Protein AF-A0A358L427-F1 (afdb_monomer_lite)

Secondary structure (DSSP, 8-state):
-----------------------HHHHHHHHHHHHHHHHT-SS-GGGEEEEEEEEEETTEEEEEEEE--BTTB-S-TT---EEEEEEEETTT-

Foldseek 3Di:
DDDDDDDDDDDDDDDDDDDPDDDLQNVVQVVVLCVCVVVVVDVDSVQWDWDWDPPPDPQWIKIWIWGHDDDPGDDDNVDIHTPDIDIDGSVPD

Structure (mmCIF, N/CA/C/O backbone):
data_AF-A0A358L427-F1
#
_entry.id   AF-A0A358L427-F1
#
loop_
_atom_site.group_PDB
_atom_site.id
_atom_site.type_symbol
_atom_site.label_atom_id
_atom_site.label_alt_id
_atom_site.label_comp_id
_atom_site.label_asym_id
_atom_site.label_entity_id
_atom_site.label_seq_id
_atom_site.pdbx_PDB_ins_code
_atom_site.Cartn_x
_atom_site.Cartn_y
_atom_site.Cartn_z
_atom_site.occupancy
_atom_site.B_iso_or_equiv
_atom_site.auth_seq_id
_atom_site.auth_comp_id
_atom_site.auth_asym_id
_atom_site.auth_atom_id
_atom_site.pdbx_PDB_model_num
ATOM 1 N N . MET A 1 1 ? 20.202 63.231 41.711 1.00 41.53 1 MET A N 1
ATOM 2 C CA . MET A 1 1 ? 18.860 62.699 41.374 1.00 41.53 1 MET A CA 1
ATOM 3 C C . MET A 1 1 ? 18.674 62.739 39.869 1.00 41.53 1 MET A C 1
ATOM 5 O O . MET A 1 1 ? 18.838 63.818 39.316 1.00 41.53 1 MET A O 1
ATOM 9 N N . LYS A 1 2 ? 18.353 61.592 39.255 1.00 43.03 2 LYS A N 1
ATOM 10 C CA . LYS A 1 2 ? 17.512 61.390 38.052 1.00 43.03 2 LYS A CA 1
ATOM 11 C C . LYS A 1 2 ? 17.887 60.038 37.443 1.00 43.03 2 LYS A C 1
ATOM 13 O O . LYS A 1 2 ? 18.827 59.932 36.668 1.00 43.03 2 LYS A O 1
ATOM 18 N N . ILE A 1 3 ? 17.172 58.999 37.863 1.00 53.38 3 ILE A N 1
ATOM 19 C CA . ILE A 1 3 ? 17.256 57.673 37.251 1.00 53.38 3 ILE A CA 1
ATOM 20 C C . ILE A 1 3 ? 16.207 57.681 36.140 1.00 53.38 3 ILE A C 1
ATOM 22 O O . ILE A 1 3 ? 15.009 57.636 36.417 1.00 53.38 3 ILE A O 1
ATOM 26 N N . LEU A 1 4 ? 16.651 57.845 34.897 1.00 48.75 4 LEU A N 1
ATOM 27 C CA . LEU A 1 4 ? 15.782 57.837 33.725 1.00 48.75 4 LEU A CA 1
ATOM 28 C C . LEU A 1 4 ? 15.468 56.373 33.377 1.00 48.75 4 LEU A C 1
ATOM 30 O O . LEU A 1 4 ? 16.303 55.670 32.815 1.00 48.75 4 LEU A O 1
ATOM 34 N N . LYS A 1 5 ? 14.286 55.887 33.769 1.00 55.22 5 LYS A N 1
ATOM 35 C CA . LYS A 1 5 ? 13.795 54.554 33.390 1.00 55.22 5 LYS A CA 1
ATOM 36 C C . LYS A 1 5 ? 13.258 54.609 31.960 1.00 55.22 5 LYS A C 1
ATOM 38 O O . LYS A 1 5 ? 12.151 55.085 31.734 1.00 55.22 5 LYS A O 1
ATOM 43 N N . SER A 1 6 ? 14.056 54.128 31.011 1.00 51.72 6 SER A N 1
ATOM 44 C CA . SER A 1 6 ? 13.619 53.869 29.639 1.00 51.72 6 SER A CA 1
ATOM 45 C C . SER A 1 6 ? 12.874 52.532 29.609 1.00 51.72 6 SER A C 1
ATOM 47 O O . SER A 1 6 ? 13.481 51.480 29.801 1.00 51.72 6 SER A O 1
ATOM 49 N N . PHE A 1 7 ? 11.551 52.568 29.445 1.00 59.62 7 PHE A N 1
ATOM 50 C CA . PHE A 1 7 ? 10.746 51.371 29.205 1.00 59.62 7 PHE A CA 1
ATOM 51 C C . PHE A 1 7 ? 10.775 51.059 27.707 1.00 59.62 7 PHE A C 1
ATOM 53 O O . PHE A 1 7 ? 10.092 51.704 26.915 1.00 59.62 7 PHE A O 1
ATOM 60 N N . LEU A 1 8 ? 11.590 50.078 27.325 1.00 53.31 8 LEU A N 1
ATOM 61 C CA . LEU A 1 8 ? 11.621 49.533 25.974 1.00 53.31 8 LEU A CA 1
ATOM 62 C C . LEU A 1 8 ? 10.490 48.496 25.852 1.00 53.31 8 LEU A C 1
ATOM 64 O O . LEU A 1 8 ? 10.577 47.405 26.414 1.00 53.31 8 LEU A O 1
ATOM 68 N N . PHE A 1 9 ? 9.402 48.854 25.170 1.00 54.72 9 PHE A N 1
ATOM 69 C CA . PHE A 1 9 ? 8.310 47.934 24.844 1.00 54.72 9 PHE A CA 1
ATOM 70 C C . PHE A 1 9 ? 8.781 46.994 23.724 1.00 54.72 9 PHE A C 1
ATOM 72 O O . PHE A 1 9 ? 8.894 47.399 22.568 1.00 54.72 9 PHE A O 1
ATOM 79 N N . ALA A 1 10 ? 9.109 45.748 24.069 1.00 58.44 10 ALA A N 1
ATOM 80 C CA . ALA A 1 10 ? 9.456 44.719 23.096 1.00 58.44 10 ALA A CA 1
ATOM 81 C C . ALA A 1 10 ? 8.181 44.220 22.392 1.00 58.44 10 ALA A C 1
ATOM 83 O O . ALA A 1 10 ? 7.300 43.638 23.023 1.00 58.44 10 ALA A O 1
ATOM 84 N N . LEU A 1 11 ? 8.082 44.455 21.082 1.00 62.97 11 LEU A N 1
ATOM 85 C CA . LEU A 1 11 ? 7.065 43.863 20.210 1.00 62.97 11 LEU A CA 1
ATOM 86 C C . LEU A 1 11 ? 7.406 42.383 19.991 1.00 62.97 11 LEU A C 1
ATOM 88 O O . LEU A 1 11 ? 8.335 42.059 19.254 1.00 62.97 11 LEU A O 1
ATOM 92 N N . LEU A 1 12 ? 6.670 41.489 20.653 1.00 59.31 12 LEU A N 1
ATOM 93 C CA . LEU A 1 12 ? 6.747 40.050 20.405 1.00 59.31 12 LEU A CA 1
ATOM 94 C C . LEU A 1 12 ? 5.990 39.704 19.109 1.00 59.31 12 LEU A C 1
ATOM 96 O O . LEU A 1 12 ? 4.794 39.993 19.023 1.00 59.31 12 LEU A O 1
ATOM 100 N N . PRO A 1 13 ? 6.639 39.077 18.110 1.00 61.38 13 PRO A N 1
ATOM 101 C CA . PRO A 1 13 ? 5.948 38.590 16.927 1.00 61.38 13 PRO A CA 1
ATOM 102 C C . PRO A 1 13 ? 5.076 37.389 17.306 1.00 61.38 13 PRO A C 1
ATOM 104 O O . PRO A 1 13 ? 5.551 36.400 17.865 1.00 61.38 13 PRO A O 1
ATOM 107 N N . VAL A 1 14 ? 3.784 37.481 16.998 1.00 65.56 14 VAL A N 1
ATOM 108 C CA . VAL A 1 14 ? 2.829 36.383 17.169 1.00 65.56 14 VAL A CA 1
ATOM 109 C C . VAL A 1 14 ? 3.068 35.392 16.030 1.00 65.56 14 VAL A C 1
ATOM 111 O O . VAL A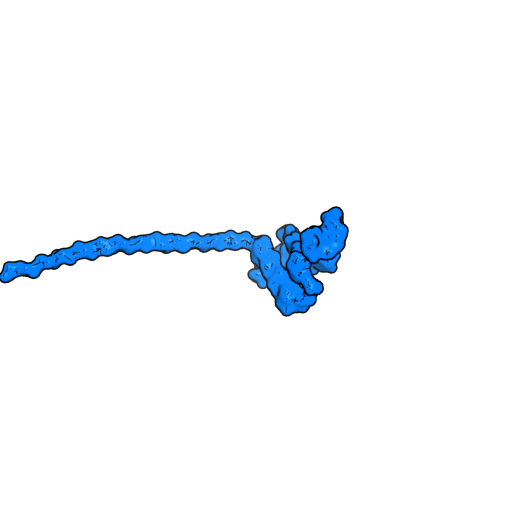 1 14 ? 2.669 35.630 14.892 1.00 65.56 14 VAL A O 1
ATOM 114 N N . ILE A 1 15 ? 3.780 34.304 16.311 1.00 70.56 15 ILE A N 1
ATOM 115 C CA . ILE A 1 15 ? 3.965 33.213 15.350 1.00 70.56 15 ILE A CA 1
ATOM 116 C C . ILE A 1 15 ? 2.643 32.440 15.302 1.00 70.56 15 ILE A C 1
ATOM 118 O O . ILE A 1 15 ? 2.317 31.702 16.229 1.00 70.56 15 ILE A O 1
ATOM 122 N N . SER A 1 16 ? 1.853 32.640 14.244 1.00 65.38 16 SER A N 1
ATOM 123 C CA . SER A 1 16 ? 0.726 31.751 13.944 1.00 65.38 16 SER A CA 1
ATOM 124 C C . SER A 1 16 ? 1.267 30.453 13.363 1.00 65.38 16 SER A C 1
ATOM 126 O O . SER A 1 16 ? 1.822 30.438 12.265 1.00 65.38 16 SER A O 1
ATOM 128 N N . PHE A 1 17 ? 1.101 29.364 14.107 1.00 62.59 17 PHE A N 1
ATOM 129 C CA . PHE A 1 17 ? 1.294 28.016 13.594 1.00 62.59 17 PHE A CA 1
ATOM 130 C C . PHE A 1 17 ? 0.043 27.630 12.802 1.00 62.59 17 PHE A C 1
ATOM 132 O O . PHE A 1 17 ? -1.010 27.370 13.381 1.00 62.59 17 PHE A O 1
ATOM 139 N N . TYR A 1 18 ? 0.146 27.619 11.475 1.00 63.38 18 TYR A N 1
ATOM 140 C CA . TYR A 1 18 ? -0.873 27.010 10.628 1.00 63.38 18 TYR A CA 1
ATOM 141 C C . TYR A 1 18 ? -0.679 25.495 10.701 1.00 63.38 18 TYR A C 1
ATOM 143 O O . TYR A 1 18 ? 0.326 24.974 10.221 1.00 63.38 18 TYR A O 1
ATOM 151 N N . VAL A 1 19 ? -1.610 24.788 11.340 1.00 62.19 19 VAL A N 1
ATOM 152 C CA . VAL A 1 19 ? -1.671 23.327 11.244 1.00 62.19 19 VAL A CA 1
ATOM 153 C C . VAL A 1 19 ? -2.280 22.999 9.886 1.00 62.19 19 VAL A C 1
ATOM 155 O O . VAL A 1 19 ? -3.434 23.343 9.629 1.00 62.19 19 VAL A O 1
ATOM 158 N N . ALA A 1 20 ? -1.497 22.379 9.002 1.00 60.91 20 ALA A N 1
ATOM 159 C CA . ALA A 1 20 ? -2.022 21.819 7.766 1.00 60.91 20 ALA A CA 1
ATOM 160 C C . ALA A 1 20 ? -2.997 20.691 8.128 1.00 60.91 20 ALA A C 1
ATOM 162 O O . ALA A 1 20 ? -2.635 19.749 8.833 1.00 60.91 20 ALA A O 1
ATOM 163 N N . ALA A 1 21 ? -4.249 20.814 7.695 1.00 53.62 21 ALA A N 1
ATOM 164 C CA . ALA A 1 21 ? -5.207 19.729 7.804 1.00 53.62 21 ALA A CA 1
ATOM 165 C C . ALA A 1 21 ? -4.830 18.673 6.758 1.00 53.62 21 ALA A C 1
ATOM 167 O O . ALA A 1 21 ? -5.113 18.857 5.575 1.00 53.62 21 ALA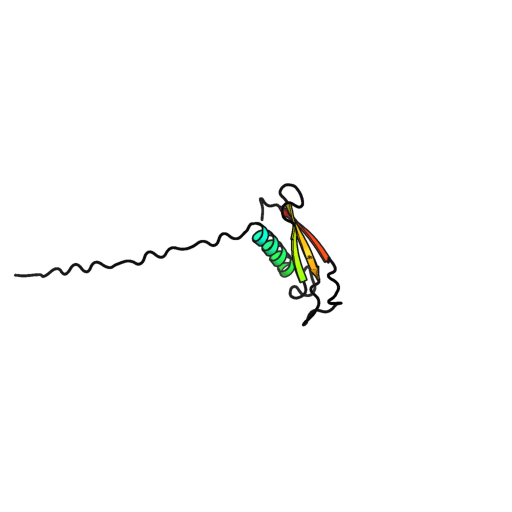 A O 1
ATOM 168 N N . ASN A 1 22 ? -4.163 17.598 7.184 1.00 58.41 22 ASN A N 1
ATOM 169 C CA . ASN A 1 22 ? -3.978 16.426 6.332 1.00 58.41 22 ASN A CA 1
ATOM 170 C C . ASN A 1 22 ? -5.357 15.848 6.008 1.00 58.41 22 ASN A C 1
ATOM 172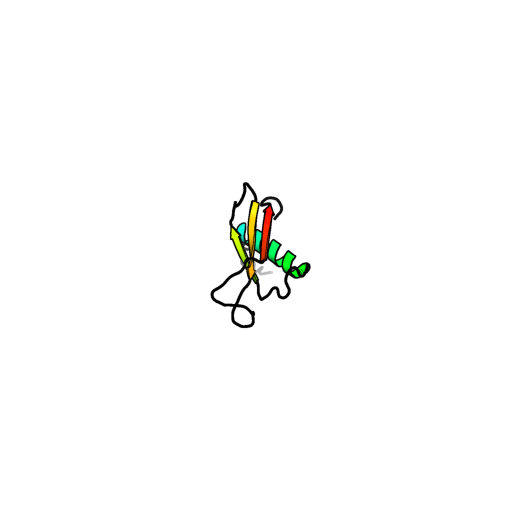 O O . ASN A 1 22 ? -6.175 15.628 6.906 1.00 58.41 22 ASN A O 1
ATOM 176 N N . SER A 1 23 ? -5.629 15.639 4.722 1.00 64.88 23 SER A N 1
ATOM 177 C CA . SER A 1 23 ? -6.897 15.046 4.298 1.00 64.88 23 SER A CA 1
ATOM 178 C C . SER A 1 23 ? -6.991 13.593 4.774 1.00 64.88 23 SER A C 1
ATOM 180 O O . SER A 1 23 ? -5.981 12.907 4.949 1.00 64.88 23 SER A O 1
ATOM 182 N N . THR A 1 24 ? -8.210 13.100 5.002 1.00 64.00 24 THR A N 1
ATOM 183 C CA . THR A 1 24 ? -8.384 11.746 5.546 1.00 64.00 24 THR A CA 1
ATOM 184 C C . THR A 1 24 ? -7.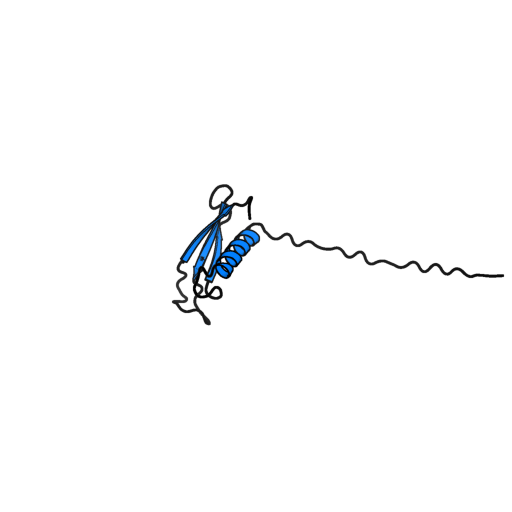975 10.648 4.555 1.00 64.00 24 THR A C 1
ATOM 186 O O . THR A 1 24 ? -7.542 9.584 4.998 1.00 64.00 24 THR A O 1
ATOM 189 N N . ALA A 1 25 ? -8.040 10.912 3.244 1.00 66.25 25 ALA A N 1
ATOM 190 C CA . ALA A 1 25 ? -7.496 10.045 2.198 1.00 66.25 25 ALA A CA 1
ATOM 191 C C . ALA A 1 25 ? -5.969 9.926 2.260 1.00 66.25 25 ALA A C 1
ATOM 193 O O . ALA A 1 25 ? -5.411 8.836 2.144 1.00 66.25 25 ALA A O 1
ATOM 194 N N . GLU A 1 26 ? -5.285 11.050 2.467 1.00 76.44 26 GLU A N 1
ATOM 195 C CA . GLU A 1 26 ? -3.825 11.096 2.541 1.00 76.44 26 GLU A CA 1
ATOM 196 C C . GLU A 1 26 ? -3.300 10.247 3.709 1.00 76.44 26 GLU A C 1
ATOM 198 O O . GLU A 1 26 ? -2.296 9.553 3.575 1.00 76.44 26 GLU A O 1
ATOM 203 N N . SER A 1 27 ? -4.034 10.214 4.825 1.00 86.00 27 SER A N 1
ATOM 204 C CA . SER A 1 27 ? -3.715 9.366 5.980 1.00 86.00 27 SER A CA 1
ATOM 205 C C . SER A 1 27 ? -3.775 7.863 5.666 1.00 86.00 27 SER A C 1
ATOM 207 O O . SER A 1 27 ? -2.848 7.139 6.035 1.00 86.00 27 SER A O 1
ATOM 209 N N . ALA A 1 28 ? -4.799 7.388 4.947 1.00 93.94 28 ALA A N 1
ATOM 210 C CA . ALA A 1 28 ? -4.930 5.967 4.610 1.00 93.94 28 ALA A CA 1
ATOM 211 C C . ALA A 1 28 ? -3.832 5.499 3.638 1.00 93.94 28 ALA A C 1
ATOM 213 O O . ALA A 1 28 ? -3.243 4.434 3.834 1.00 93.94 28 ALA A O 1
ATOM 214 N N . VAL A 1 29 ? -3.496 6.318 2.633 1.00 96.19 29 VAL A N 1
ATOM 215 C CA . VAL A 1 29 ? -2.386 6.022 1.711 1.00 96.19 29 VAL A CA 1
ATOM 216 C C . VAL A 1 29 ? -1.057 5.935 2.459 1.00 96.19 29 VAL A C 1
ATOM 218 O O . VAL A 1 29 ? -0.354 4.938 2.313 1.00 96.19 29 VAL A O 1
ATOM 221 N N . ILE A 1 30 ? -0.745 6.914 3.317 1.00 95.50 30 ILE A N 1
ATOM 222 C CA . ILE A 1 30 ? 0.501 6.929 4.100 1.00 95.50 30 ILE A CA 1
ATOM 223 C C . ILE A 1 30 ? 0.598 5.700 5.017 1.00 95.50 30 ILE A C 1
ATOM 225 O O . ILE A 1 30 ? 1.672 5.115 5.175 1.00 95.50 30 ILE A O 1
ATOM 229 N N . GLN A 1 31 ? -0.505 5.276 5.639 1.00 95.38 31 GLN A N 1
ATOM 230 C CA . GLN A 1 31 ? -0.516 4.082 6.488 1.00 95.38 31 GLN A CA 1
ATOM 231 C C . GLN A 1 31 ? -0.175 2.812 5.696 1.00 95.38 31 GLN A C 1
ATOM 233 O O . GLN A 1 31 ? 0.626 1.985 6.154 1.00 95.38 31 GLN A O 1
ATOM 238 N N . VAL A 1 32 ? -0.769 2.655 4.511 1.00 97.12 32 VAL A N 1
ATOM 239 C CA . VAL A 1 32 ? -0.512 1.509 3.631 1.00 97.12 32 VAL A CA 1
ATOM 240 C C . VAL A 1 32 ? 0.911 1.555 3.082 1.00 97.12 32 VAL A C 1
ATOM 242 O O . VAL A 1 32 ? 1.599 0.540 3.159 1.00 97.12 32 VAL A O 1
ATOM 245 N N . GLU A 1 33 ? 1.394 2.715 2.637 1.00 97.56 33 GLU A N 1
ATOM 246 C CA . GLU A 1 33 ? 2.772 2.911 2.170 1.00 97.56 33 GLU A CA 1
ATOM 247 C C . GLU A 1 33 ? 3.792 2.493 3.236 1.00 97.56 33 GLU A C 1
ATOM 249 O O . GLU A 1 33 ? 4.603 1.592 3.008 1.00 97.56 33 GLU A O 1
ATOM 254 N N . ASN A 1 34 ? 3.665 3.027 4.454 1.00 96.62 34 ASN A N 1
ATOM 255 C CA . ASN A 1 34 ? 4.533 2.664 5.576 1.00 96.62 34 ASN A CA 1
ATOM 256 C C . ASN A 1 34 ? 4.500 1.161 5.881 1.00 96.62 34 ASN A C 1
ATOM 258 O O . ASN A 1 34 ? 5.513 0.562 6.248 1.00 96.62 34 ASN A O 1
ATOM 262 N N . THR A 1 35 ? 3.329 0.534 5.759 1.00 96.31 35 THR A N 1
ATOM 263 C CA . THR A 1 35 ? 3.167 -0.902 6.004 1.00 96.31 35 THR A CA 1
ATOM 264 C C . THR A 1 35 ? 3.841 -1.727 4.911 1.00 96.31 35 THR A C 1
ATOM 266 O O . THR A 1 35 ? 4.515 -2.711 5.230 1.00 96.31 35 THR A O 1
ATOM 269 N N . VAL A 1 36 ? 3.699 -1.331 3.645 1.00 98.06 36 VAL A N 1
ATOM 270 C CA . VAL A 1 36 ? 4.342 -1.979 2.496 1.00 98.06 36 VAL A CA 1
ATOM 271 C C . VAL A 1 36 ? 5.858 -1.913 2.617 1.00 98.06 36 VAL A C 1
ATOM 273 O O . VAL A 1 36 ? 6.514 -2.950 2.495 1.00 98.06 36 VAL A O 1
ATOM 276 N N . GLU A 1 37 ? 6.408 -0.741 2.934 1.00 97.56 37 GLU A N 1
ATOM 277 C CA . GLU A 1 37 ? 7.849 -0.551 3.102 1.00 97.56 37 GLU A CA 1
ATOM 278 C C . GLU A 1 37 ? 8.396 -1.334 4.296 1.00 97.56 37 GLU A C 1
ATOM 280 O O . GLU A 1 37 ? 9.328 -2.132 4.160 1.00 97.56 37 GLU A O 1
ATOM 285 N N . LYS A 1 38 ? 7.783 -1.159 5.474 1.00 97.75 38 LYS A N 1
ATOM 286 C CA . LYS A 1 38 ? 8.236 -1.790 6.719 1.00 97.75 38 LYS A CA 1
ATOM 287 C C . LYS A 1 38 ? 8.248 -3.311 6.623 1.00 97.75 38 LYS A C 1
ATOM 289 O O . LYS A 1 38 ? 9.161 -3.950 7.145 1.00 97.75 38 LYS A O 1
ATOM 294 N N . ASN A 1 39 ? 7.231 -3.887 5.983 1.00 98.00 39 ASN A N 1
ATOM 295 C CA . ASN A 1 39 ? 7.074 -5.336 5.884 1.00 98.00 39 ASN A CA 1
ATOM 296 C C . ASN A 1 39 ? 7.613 -5.914 4.570 1.00 98.00 39 ASN A C 1
ATOM 298 O O . ASN A 1 39 ? 7.552 -7.127 4.390 1.00 98.00 39 ASN A O 1
ATOM 302 N N . LYS A 1 40 ? 8.159 -5.076 3.677 1.00 97.62 40 LYS A N 1
ATOM 303 C CA . LYS A 1 40 ? 8.689 -5.480 2.365 1.00 97.62 40 LYS A CA 1
ATOM 304 C C . LYS A 1 40 ? 7.675 -6.300 1.563 1.00 97.62 40 LYS A C 1
ATOM 306 O O . LYS A 1 40 ? 7.993 -7.367 1.041 1.00 97.62 40 LYS A O 1
ATOM 311 N N . LEU A 1 41 ? 6.436 -5.809 1.504 1.00 97.88 41 LEU A N 1
ATOM 312 C CA . LEU A 1 41 ? 5.332 -6.518 0.843 1.00 97.88 41 LEU A CA 1
ATOM 313 C C . LEU A 1 41 ? 5.471 -6.549 -0.684 1.00 97.88 41 LEU A C 1
ATOM 315 O O . LEU A 1 41 ? 4.784 -7.320 -1.349 1.00 97.88 41 LEU A O 1
ATOM 319 N N . VAL A 1 42 ? 6.365 -5.726 -1.231 1.00 97.06 42 VAL A N 1
ATOM 320 C CA . VAL A 1 42 ? 6.715 -5.689 -2.650 1.00 97.06 42 VAL A CA 1
ATOM 321 C C . VAL A 1 42 ? 8.240 -5.692 -2.810 1.00 97.06 42 VAL A C 1
ATOM 323 O O . VAL A 1 42 ? 8.943 -5.276 -1.884 1.00 97.06 42 VAL A O 1
ATOM 326 N N . PRO A 1 43 ? 8.776 -6.147 -3.959 1.00 94.81 43 PRO A N 1
ATOM 327 C CA . PRO A 1 43 ? 10.223 -6.204 -4.182 1.00 94.81 43 PRO A CA 1
ATOM 328 C C . PRO A 1 43 ? 10.913 -4.834 -4.140 1.00 94.81 43 PRO A C 1
ATOM 330 O O . PRO A 1 43 ? 12.025 -4.730 -3.626 1.00 94.81 43 PRO A O 1
ATOM 333 N N . ASP A 1 44 ? 10.250 -3.801 -4.667 1.00 96.25 44 ASP A N 1
ATOM 334 C CA . ASP A 1 44 ? 10.733 -2.421 -4.677 1.00 96.25 44 ASP A CA 1
ATOM 335 C C . ASP A 1 44 ? 9.563 -1.451 -4.463 1.00 96.25 44 ASP A C 1
ATOM 337 O O . ASP A 1 44 ? 8.681 -1.316 -5.315 1.00 96.25 44 ASP A O 1
ATOM 341 N N . ALA A 1 45 ? 9.556 -0.772 -3.315 1.00 96.00 45 ALA A N 1
ATOM 342 C CA . ALA A 1 45 ? 8.519 0.194 -2.966 1.00 96.00 45 ALA A CA 1
ATOM 343 C C . ALA A 1 45 ? 8.539 1.442 -3.870 1.00 96.00 45 ALA A C 1
ATOM 345 O O . ALA A 1 45 ? 7.503 2.068 -4.068 1.00 96.00 45 ALA A O 1
ATOM 346 N N . ALA A 1 46 ? 9.675 1.771 -4.499 1.00 96.19 46 ALA A N 1
ATOM 347 C CA . ALA A 1 46 ? 9.759 2.887 -5.444 1.00 96.19 46 ALA A CA 1
ATOM 348 C C . ALA A 1 46 ? 9.039 2.602 -6.779 1.00 96.19 46 ALA A C 1
ATOM 350 O O . ALA A 1 46 ? 8.794 3.531 -7.566 1.00 96.19 46 ALA A O 1
ATOM 351 N N . CYS A 1 47 ? 8.705 1.327 -7.022 1.00 97.19 47 CYS A N 1
ATOM 352 C CA . CYS A 1 47 ? 8.056 0.823 -8.229 1.00 97.19 47 CYS A CA 1
ATOM 353 C C . CYS A 1 47 ? 6.605 0.386 -8.021 1.00 97.19 47 CYS A C 1
ATOM 355 O O . CYS A 1 47 ? 6.053 -0.365 -8.827 1.00 97.19 47 CYS A O 1
ATOM 357 N N . VAL A 1 48 ? 5.953 0.928 -6.996 1.00 97.81 48 VAL A N 1
ATOM 358 C CA . VAL A 1 48 ? 4.501 0.851 -6.840 1.00 97.81 48 VAL A CA 1
ATOM 359 C C . VAL A 1 48 ? 3.892 2.240 -6.705 1.00 97.81 48 VAL A C 1
ATOM 361 O O . VAL A 1 48 ? 4.575 3.211 -6.387 1.00 97.81 48 VAL A O 1
ATOM 364 N N . ASN A 1 49 ? 2.598 2.334 -6.984 1.00 97.00 49 ASN A N 1
ATOM 365 C CA . ASN A 1 49 ? 1.765 3.486 -6.675 1.00 97.00 49 ASN A CA 1
ATOM 366 C C . ASN A 1 49 ? 0.589 3.040 -5.802 1.00 97.00 49 ASN A C 1
ATOM 368 O O . ASN A 1 49 ? 0.189 1.874 -5.824 1.00 97.00 49 ASN A O 1
ATOM 372 N N . TYR A 1 50 ? 0.002 4.002 -5.100 1.00 97.62 50 TYR A N 1
ATOM 373 C CA . TYR A 1 50 ? -1.152 3.802 -4.233 1.00 97.62 50 TYR A CA 1
ATOM 374 C C . TYR A 1 50 ? -2.336 4.581 -4.794 1.00 97.62 50 TYR A C 1
ATOM 376 O O . TYR A 1 50 ? -2.231 5.784 -5.034 1.00 97.62 50 TYR A O 1
ATOM 384 N N . LEU A 1 51 ? -3.450 3.897 -5.036 1.00 97.06 51 LEU A N 1
ATOM 385 C CA . LEU A 1 51 ? -4.689 4.509 -5.510 1.00 97.06 51 LEU A CA 1
ATOM 386 C C . LEU A 1 51 ? -5.757 4.328 -4.442 1.00 97.06 51 LEU A C 1
ATOM 388 O O . LEU A 1 51 ? -6.006 3.206 -4.014 1.00 97.06 51 LEU A O 1
ATOM 392 N N . ILE A 1 52 ? -6.378 5.423 -4.015 1.00 96.19 52 ILE A N 1
ATOM 393 C CA . ILE A 1 52 ? -7.406 5.394 -2.978 1.00 96.19 52 ILE A CA 1
ATOM 394 C C . ILE A 1 52 ? -8.805 5.528 -3.573 1.00 96.19 52 ILE A C 1
ATOM 396 O O . ILE A 1 52 ? -9.047 6.354 -4.452 1.00 96.19 52 ILE A O 1
ATOM 400 N N . THR A 1 53 ? -9.724 4.723 -3.052 1.00 96.88 53 THR A N 1
ATOM 401 C CA . THR A 1 53 ? -11.170 4.907 -3.168 1.00 96.88 53 THR A CA 1
ATOM 402 C C . THR A 1 53 ? -11.707 5.141 -1.759 1.00 96.88 53 THR A C 1
ATOM 404 O O . THR A 1 53 ? -11.752 4.210 -0.954 1.00 96.88 53 THR A O 1
ATOM 407 N N . GLU A 1 54 ? -12.049 6.391 -1.441 1.00 94.62 54 GLU A N 1
ATOM 408 C CA . GLU A 1 54 ? -12.686 6.743 -0.165 1.00 94.62 54 GLU A CA 1
ATOM 409 C C . GLU A 1 54 ? -14.077 6.105 -0.074 1.00 94.62 54 GLU A C 1
ATOM 411 O O . GLU A 1 54 ? -14.767 5.990 -1.091 1.00 94.62 54 GLU A O 1
ATOM 416 N N . ASP A 1 55 ? -14.475 5.691 1.132 1.00 94.06 55 ASP A N 1
ATOM 417 C CA . ASP A 1 55 ? -15.792 5.085 1.395 1.00 94.06 55 ASP A CA 1
ATOM 418 C C . ASP A 1 55 ? -16.141 3.932 0.432 1.00 94.06 55 ASP A C 1
ATOM 420 O O . ASP A 1 55 ? -17.295 3.748 0.032 1.00 94.06 55 ASP A O 1
ATOM 424 N N . ALA A 1 56 ? -15.136 3.136 0.046 1.00 96.12 56 ALA A N 1
ATOM 425 C CA . ALA A 1 56 ? -15.334 1.955 -0.792 1.00 96.12 56 ALA A CA 1
ATOM 426 C C . ALA A 1 56 ? -16.304 0.956 -0.139 1.00 96.12 56 ALA A C 1
ATOM 428 O O . ALA A 1 56 ? -17.042 0.264 -0.835 1.00 96.12 56 ALA A O 1
ATOM 429 N N . GLU A 1 57 ? -16.314 0.922 1.196 1.00 95.75 57 GLU A N 1
ATOM 430 C CA . GLU A 1 57 ? -17.366 0.344 2.032 1.00 95.75 57 GLU A CA 1
ATOM 431 C C . GLU A 1 57 ? -17.681 1.319 3.184 1.00 95.75 57 GLU A C 1
ATOM 433 O O . GLU A 1 57 ? -16.851 2.177 3.496 1.00 95.75 57 GLU A O 1
ATOM 438 N N . PRO A 1 58 ? -18.840 1.211 3.867 1.00 95.62 58 PRO A N 1
ATOM 439 C CA . PRO A 1 58 ? -19.184 2.116 4.963 1.00 95.62 58 PRO A CA 1
ATOM 440 C C . PRO A 1 58 ? -18.104 2.181 6.057 1.00 95.62 58 PRO A C 1
ATOM 442 O O . PRO A 1 58 ? -17.944 1.252 6.851 1.00 95.62 58 PRO A O 1
ATOM 445 N N . GLY A 1 59 ? -17.395 3.313 6.124 1.00 93.31 59 GLY A N 1
ATOM 446 C CA . GLY A 1 59 ? -16.313 3.555 7.081 1.00 93.31 59 GLY A CA 1
ATOM 447 C C . GLY A 1 59 ? -14.972 2.903 6.730 1.00 93.31 59 GLY A C 1
ATOM 448 O O . GLY A 1 59 ? -14.082 2.904 7.582 1.00 93.31 59 GLY A O 1
ATOM 449 N N . LEU A 1 60 ? -14.813 2.354 5.522 1.00 95.69 60 LEU A N 1
ATOM 450 C CA . LEU A 1 60 ? -13.559 1.778 5.040 1.00 95.69 60 LEU A CA 1
ATOM 451 C C . LEU A 1 60 ? -13.120 2.449 3.735 1.00 95.69 60 LEU A C 1
ATOM 453 O O . LEU A 1 60 ? -13.858 2.472 2.749 1.00 95.69 60 LEU A O 1
ATOM 457 N N . ASP A 1 61 ? -11.871 2.897 3.707 1.00 96.50 61 ASP A N 1
ATOM 458 C CA . ASP A 1 61 ? -11.205 3.327 2.480 1.00 96.50 61 ASP A CA 1
ATOM 459 C C . ASP A 1 61 ? -10.515 2.120 1.837 1.00 96.50 61 ASP A C 1
ATOM 461 O O . ASP A 1 61 ? -9.948 1.280 2.536 1.00 96.50 61 ASP A O 1
ATOM 465 N N . LEU A 1 62 ? -10.533 2.020 0.510 1.00 97.69 62 LEU A N 1
ATOM 466 C CA . LEU A 1 62 ? -9.777 1.003 -0.221 1.00 97.69 62 LEU A CA 1
ATOM 467 C C . LEU A 1 62 ? -8.522 1.634 -0.812 1.00 97.69 62 LEU A C 1
ATOM 469 O O . LEU A 1 62 ? -8.616 2.593 -1.575 1.00 97.69 62 LEU A O 1
ATOM 473 N N . VAL A 1 63 ? -7.357 1.073 -0.506 1.00 98.19 63 VAL A N 1
ATOM 474 C CA . VAL A 1 63 ? -6.086 1.453 -1.124 1.00 98.19 63 VAL A CA 1
ATOM 475 C C . VAL A 1 63 ? -5.593 0.304 -1.991 1.00 98.19 63 VAL A C 1
ATOM 477 O O . VAL A 1 63 ? -5.225 -0.761 -1.491 1.00 98.19 63 VAL A O 1
ATOM 480 N N . ASP A 1 64 ? -5.568 0.525 -3.298 1.00 98.56 64 ASP A N 1
ATOM 481 C CA . ASP A 1 64 ? -4.957 -0.382 -4.258 1.00 98.56 64 ASP A CA 1
ATOM 482 C C . ASP A 1 64 ? -3.459 -0.105 -4.356 1.00 98.56 64 ASP A C 1
ATOM 484 O O . ASP A 1 64 ? -3.037 1.019 -4.640 1.00 98.56 64 ASP A O 1
ATOM 488 N N . VAL A 1 65 ? -2.657 -1.154 -4.178 1.00 98.38 65 VAL A N 1
ATOM 489 C CA . VAL A 1 65 ? -1.227 -1.141 -4.483 1.00 98.38 65 VAL A CA 1
ATOM 490 C C . VAL A 1 65 ? -1.060 -1.671 -5.897 1.00 98.38 65 VAL A C 1
ATOM 492 O O . VAL A 1 65 ? -1.372 -2.829 -6.193 1.00 98.38 65 VAL A O 1
ATOM 495 N N . VAL A 1 66 ? -0.598 -0.806 -6.790 1.00 98.19 66 VAL A N 1
ATOM 496 C CA . VAL A 1 66 ? -0.467 -1.102 -8.218 1.00 98.19 66 VAL A CA 1
ATOM 497 C C . VAL A 1 66 ? 0.975 -0.930 -8.661 1.00 98.19 66 VAL A C 1
ATOM 499 O O . VAL A 1 66 ? 1.704 -0.109 -8.108 1.00 98.19 66 VAL A O 1
ATOM 502 N N . GLU A 1 67 ? 1.393 -1.680 -9.673 1.00 97.69 67 GLU A N 1
ATOM 503 C CA . GLU A 1 67 ? 2.727 -1.509 -10.239 1.00 97.69 67 GLU A CA 1
ATOM 504 C C . GLU A 1 67 ? 2.869 -0.121 -10.873 1.00 97.69 67 GLU A C 1
ATOM 506 O O . GLU A 1 67 ? 1.939 0.437 -11.466 1.00 97.69 67 GLU A O 1
ATOM 511 N N . LYS A 1 68 ? 4.061 0.451 -10.743 1.00 96.12 68 LYS A N 1
ATOM 512 C CA . LYS A 1 68 ? 4.482 1.652 -11.454 1.00 96.12 68 LYS A CA 1
ATOM 513 C C . LYS A 1 68 ? 5.492 1.226 -12.504 1.00 96.12 68 LYS A C 1
ATOM 515 O O . LYS A 1 68 ? 6.539 0.698 -12.155 1.00 96.12 68 LYS A O 1
ATOM 520 N N . HIS A 1 69 ? 5.205 1.500 -13.768 1.00 94.94 69 HIS A N 1
ATOM 521 C CA . HIS A 1 69 ? 6.089 1.164 -14.883 1.00 94.94 69 HIS A CA 1
ATOM 522 C C . HIS A 1 69 ? 6.717 2.420 -15.494 1.00 94.94 69 HIS A C 1
ATOM 524 O O . HIS A 1 69 ? 6.144 3.510 -15.439 1.00 94.94 69 HIS A O 1
ATOM 530 N N . GLY A 1 70 ? 7.905 2.260 -16.082 1.00 92.12 70 GLY A N 1
ATOM 531 C CA . GLY A 1 70 ? 8.666 3.342 -16.705 1.00 92.12 70 GLY A CA 1
ATOM 532 C C . GLY A 1 70 ? 9.783 3.905 -15.821 1.00 92.12 70 GLY A C 1
ATOM 533 O O . GLY A 1 70 ? 9.876 3.642 -14.619 1.00 92.12 70 GLY A O 1
ATOM 534 N N . GLY A 1 71 ? 10.678 4.684 -16.435 1.00 90.88 71 GLY A N 1
ATOM 535 C CA . GLY A 1 71 ? 11.913 5.123 -15.782 1.00 90.88 71 GLY A CA 1
ATOM 536 C C . GLY A 1 71 ? 12.780 3.922 -15.396 1.00 90.88 71 GLY A C 1
ATOM 537 O O . GLY A 1 71 ? 13.185 3.156 -16.266 1.00 90.88 71 GLY A O 1
ATOM 538 N N . ASN A 1 72 ? 13.037 3.757 -14.096 1.00 94.75 72 ASN A N 1
ATOM 539 C CA . ASN A 1 72 ? 13.816 2.638 -13.552 1.00 94.75 72 ASN A CA 1
ATOM 540 C C . ASN A 1 72 ? 12.958 1.425 -13.152 1.00 94.75 72 ASN A C 1
ATOM 542 O O . ASN A 1 72 ? 13.510 0.423 -12.705 1.00 94.75 72 ASN A O 1
ATOM 546 N N . CYS A 1 73 ? 11.633 1.509 -13.288 1.00 95.88 73 CYS A N 1
ATOM 547 C CA . CYS A 1 73 ? 10.733 0.432 -12.904 1.00 95.88 73 CYS A CA 1
ATOM 548 C C . CYS A 1 73 ? 10.388 -0.455 -14.109 1.00 95.88 73 CYS A C 1
ATOM 550 O O . CYS A 1 73 ? 10.025 0.080 -15.164 1.00 95.88 73 CYS A O 1
ATOM 552 N N . PRO A 1 74 ? 10.517 -1.790 -13.978 1.00 93.50 74 PRO A N 1
ATOM 553 C CA . PRO A 1 74 ? 10.270 -2.728 -15.070 1.00 93.50 74 PRO A CA 1
ATOM 554 C C . PRO A 1 74 ? 8.782 -2.777 -15.435 1.00 93.50 74 PRO A C 1
ATOM 556 O O . PRO A 1 74 ? 7.956 -2.243 -14.708 1.00 93.50 74 PRO A O 1
ATOM 559 N N . GLY A 1 75 ? 8.446 -3.450 -16.537 1.00 93.81 75 GLY A N 1
ATOM 560 C CA . GLY A 1 75 ? 7.059 -3.669 -16.963 1.00 93.81 75 GLY A CA 1
ATOM 561 C C . GLY A 1 75 ? 6.631 -2.806 -18.151 1.00 93.81 75 GLY A C 1
ATOM 562 O O . GLY A 1 75 ? 7.398 -1.987 -18.656 1.00 93.81 75 GLY A O 1
ATOM 563 N N . ASP A 1 76 ? 5.410 -3.045 -18.631 1.00 94.56 76 ASP A N 1
ATOM 564 C CA . ASP A 1 76 ? 4.819 -2.341 -19.773 1.00 94.56 76 ASP A CA 1
ATOM 565 C C . ASP A 1 76 ? 4.183 -1.009 -19.319 1.00 94.56 76 ASP A C 1
ATOM 567 O O . ASP A 1 76 ? 3.201 -1.056 -18.568 1.00 94.56 76 ASP A O 1
ATOM 571 N N . PRO A 1 77 ? 4.685 0.163 -19.767 1.00 91.88 77 PRO A N 1
ATOM 572 C CA . PRO A 1 77 ? 4.158 1.479 -19.390 1.00 91.88 77 PRO A CA 1
ATOM 573 C C . PRO A 1 77 ? 2.670 1.698 -19.687 1.00 91.88 77 PRO A C 1
ATOM 575 O O . PRO A 1 77 ? 2.044 2.535 -19.038 1.00 91.88 77 PRO A O 1
ATOM 578 N N . GLU A 1 78 ? 2.100 0.948 -20.633 1.00 93.31 78 GLU A N 1
ATOM 579 C CA . GLU A 1 78 ? 0.681 1.044 -21.001 1.00 93.31 78 GLU A CA 1
ATOM 580 C C . GLU A 1 78 ? -0.231 0.243 -20.062 1.00 93.31 78 GLU A C 1
ATOM 582 O O . GLU A 1 78 ? -1.459 0.302 -20.149 1.00 93.31 78 GLU A O 1
ATOM 587 N N . THR A 1 79 ? 0.359 -0.505 -19.130 1.00 93.06 79 THR A N 1
ATOM 588 C CA . THR A 1 79 ? -0.364 -1.302 -18.142 1.00 93.06 79 THR A CA 1
ATOM 589 C C . THR A 1 79 ? -0.122 -0.782 -16.734 1.00 93.06 79 THR A C 1
ATOM 591 O O . THR A 1 79 ? 0.867 -0.111 -16.438 1.00 93.06 79 THR A O 1
ATOM 594 N N . ARG A 1 80 ? -1.051 -1.110 -15.837 1.00 91.75 80 ARG A N 1
ATOM 595 C CA . ARG A 1 80 ? -0.906 -0.839 -14.407 1.00 91.75 80 ARG A CA 1
ATOM 596 C C . ARG A 1 80 ? -1.520 -1.968 -13.583 1.00 91.75 80 ARG A C 1
ATOM 598 O O . ARG A 1 80 ? -2.617 -1.802 -13.045 1.00 91.75 80 ARG A O 1
ATOM 605 N N . PRO A 1 81 ? -0.886 -3.151 -13.560 1.00 96.56 81 PRO A N 1
ATOM 606 C CA . PRO A 1 81 ? -1.408 -4.291 -12.825 1.00 96.56 81 PRO A CA 1
ATOM 607 C C . PRO A 1 81 ? -1.590 -3.962 -11.343 1.00 96.56 81 PRO A C 1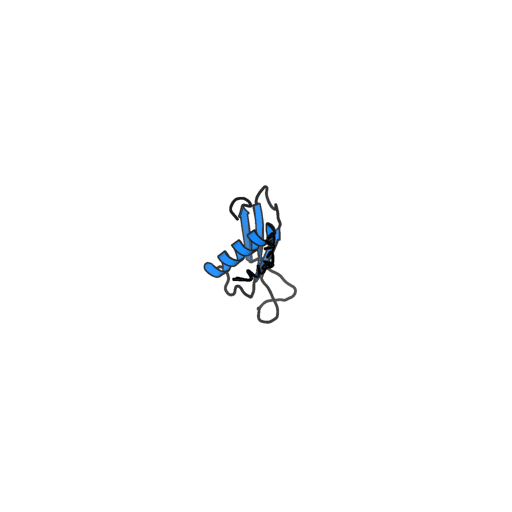
ATOM 609 O O . PRO A 1 81 ? -0.746 -3.324 -10.714 1.00 96.56 81 PRO A O 1
ATOM 612 N N . ARG A 1 82 ? -2.711 -4.410 -10.777 1.00 97.88 82 ARG A N 1
ATOM 613 C CA . ARG A 1 82 ? -2.940 -4.354 -9.334 1.00 97.88 82 ARG A CA 1
ATOM 614 C C . ARG A 1 82 ? -2.249 -5.541 -8.677 1.00 97.88 82 ARG A C 1
ATOM 616 O O . ARG A 1 82 ? -2.511 -6.679 -9.059 1.00 97.88 82 ARG A O 1
ATOM 623 N N . LEU A 1 83 ? -1.425 -5.268 -7.672 1.00 97.75 83 LEU A N 1
ATOM 624 C CA . LEU A 1 83 ? -0.756 -6.296 -6.880 1.00 97.75 83 LEU A CA 1
ATOM 625 C C . LEU A 1 83 ? -1.698 -6.827 -5.798 1.00 97.75 83 LEU A C 1
ATOM 627 O O . LEU A 1 83 ? -1.927 -8.030 -5.700 1.00 97.75 83 LEU A O 1
ATOM 631 N N . PHE A 1 84 ? -2.276 -5.923 -5.009 1.00 98.50 84 PHE A N 1
ATOM 632 C CA . PHE A 1 84 ? -3.257 -6.232 -3.971 1.00 98.50 84 PHE A CA 1
ATOM 633 C C . PHE A 1 84 ? -4.009 -4.965 -3.549 1.00 98.50 84 PHE A C 1
ATOM 635 O O . PHE A 1 84 ? -3.646 -3.856 -3.942 1.00 98.50 84 PHE A O 1
ATOM 642 N N . SER A 1 85 ? -5.050 -5.145 -2.739 1.00 98.12 85 SER A N 1
ATOM 643 C CA . SER A 1 85 ? -5.845 -4.060 -2.163 1.00 98.12 85 SER A CA 1
ATOM 644 C C . SER A 1 85 ? -5.885 -4.188 -0.645 1.00 98.12 85 SER A C 1
ATOM 646 O O . SER A 1 85 ? -5.878 -5.302 -0.114 1.00 98.12 85 SER A O 1
ATOM 648 N N . VAL A 1 86 ? -5.958 -3.057 0.049 1.00 97.56 86 VAL A N 1
ATOM 649 C CA . VAL A 1 86 ? -6.062 -2.989 1.508 1.00 97.56 86 VAL A CA 1
ATOM 650 C C . VAL A 1 86 ? -7.264 -2.132 1.872 1.00 97.56 86 VAL A C 1
ATOM 652 O O . VAL A 1 86 ? -7.343 -0.980 1.457 1.00 97.56 86 VAL A O 1
ATOM 655 N N . TYR A 1 87 ? -8.183 -2.685 2.661 1.00 97.06 87 TYR A N 1
ATOM 656 C CA . TYR A 1 87 ? -9.207 -1.881 3.320 1.00 97.06 87 TYR A CA 1
ATOM 657 C C . TYR A 1 87 ?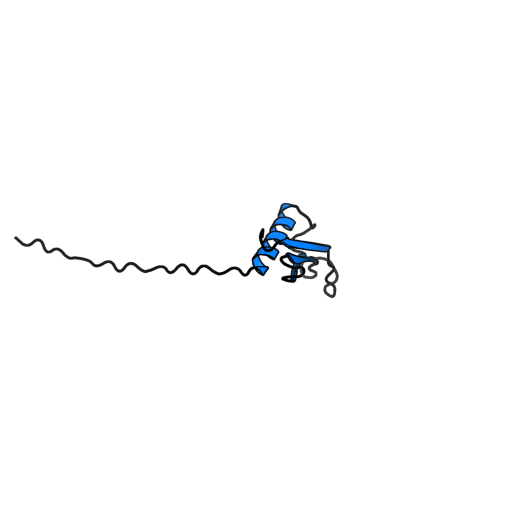 -8.631 -1.270 4.595 1.00 97.06 87 TYR A C 1
ATOM 659 O O . TYR A 1 87 ? -8.047 -1.974 5.421 1.00 97.06 87 TYR A O 1
ATOM 667 N N . VAL A 1 88 ? -8.818 0.034 4.750 1.00 96.31 88 VAL A N 1
ATOM 668 C CA . VAL A 1 88 ? -8.359 0.827 5.884 1.00 96.31 88 VAL A CA 1
ATOM 669 C C . VAL A 1 88 ? -9.578 1.370 6.615 1.00 96.31 88 VAL A C 1
ATOM 671 O O . VAL A 1 88 ? -10.388 2.087 6.034 1.00 96.31 88 VAL A O 1
ATOM 674 N N . ASP A 1 89 ? -9.712 1.034 7.896 1.00 94.81 89 ASP A N 1
ATOM 675 C CA . ASP A 1 89 ? -10.791 1.557 8.733 1.00 94.81 89 ASP A CA 1
ATOM 676 C C . ASP A 1 89 ? -10.554 3.040 9.035 1.00 94.81 89 ASP A C 1
ATOM 678 O O . ASP A 1 89 ? -9.534 3.428 9.611 1.00 94.81 89 ASP A O 1
ATOM 682 N N . GLN A 1 90 ? -11.525 3.877 8.668 1.00 89.62 90 GLN A N 1
ATOM 683 C CA . GLN A 1 90 ? -11.450 5.325 8.834 1.00 89.62 90 GLN A CA 1
ATOM 684 C C . GLN A 1 90 ? -11.359 5.773 10.298 1.00 89.62 90 GLN A C 1
ATOM 686 O O . GLN A 1 90 ? -10.956 6.904 10.563 1.00 89.62 90 GLN A O 1
ATOM 691 N N . LYS A 1 91 ? -11.740 4.919 11.254 1.00 87.12 91 LYS A N 1
ATOM 692 C CA . LYS A 1 91 ? -11.675 5.203 12.693 1.00 87.12 91 LYS A CA 1
ATOM 693 C C . LYS A 1 91 ? -10.317 4.881 13.300 1.00 87.12 91 LYS A C 1
ATOM 695 O O . LYS A 1 91 ? -10.007 5.416 14.362 1.00 87.12 91 LYS A O 1
ATOM 700 N N . THR A 1 92 ? -9.554 3.974 12.691 1.00 79.94 92 THR A N 1
ATOM 701 C CA . THR A 1 92 ? -8.276 3.485 13.237 1.00 79.94 92 THR A CA 1
ATOM 702 C C . THR A 1 92 ? -7.071 3.812 12.358 1.00 79.94 92 THR A C 1
ATOM 704 O O . THR A 1 92 ? -5.983 3.298 12.628 1.00 79.94 92 THR A O 1
ATOM 707 N N . LYS A 1 93 ? -7.269 4.600 11.299 1.00 66.44 93 LYS A N 1
ATOM 708 C CA . LYS A 1 93 ? -6.187 5.140 10.473 1.00 66.44 93 LYS A CA 1
ATOM 709 C C . LYS A 1 93 ? -5.360 6.190 11.208 1.00 66.44 93 LYS A C 1
ATOM 711 O O . LYS A 1 93 ? -5.942 6.945 12.021 1.00 66.44 93 LYS A O 1
#

pLDDT: mean 84.99, std 17.09, range [41.53, 98.56]

Sequence (93 aa):
MKILKSFLFALLPVISFYVAANSTAESAVIQVENTVEKNKLVPDAACVNYLITEDAEPGLDLVDVVEKHGGNCPGDPETRPRLFSVYVDQKTK

Radius of gyration: 24.61 Å; chains: 1; bounding box: 38×69×62 Å